Protein AF-A0A7W0JMZ6-F1 (afdb_monomer_lite)

pLDDT: mean 81.73, std 15.07, range [50.25, 97.06]

Structure (mmCIF, N/CA/C/O backbone):
data_AF-A0A7W0JMZ6-F1
#
_entry.id   AF-A0A7W0JMZ6-F1
#
loop_
_atom_site.group_PDB
_atom_site.id
_atom_site.type_symbol
_atom_site.label_atom_id
_atom_site.label_alt_id
_atom_site.label_comp_id
_atom_site.label_asym_id
_atom_site.label_entity_id
_atom_site.label_seq_id
_atom_site.pdbx_PDB_ins_code
_atom_site.Cartn_x
_atom_site.Cartn_y
_atom_site.Cartn_z
_atom_site.occupancy
_atom_site.B_iso_or_equiv
_atom_site.auth_seq_id
_atom_site.auth_comp_id
_atom_site.auth_asym_id
_atom_site.auth_atom_id
_atom_site.pdbx_PDB_model_num
ATOM 1 N N . MET A 1 1 ? 15.240 -2.016 2.018 1.00 63.78 1 MET A N 1
ATOM 2 C CA . MET A 1 1 ? 13.953 -2.081 2.731 1.00 63.78 1 MET A CA 1
ATOM 3 C C . MET A 1 1 ? 13.482 -0.652 2.830 1.00 63.78 1 MET A C 1
ATOM 5 O O . MET A 1 1 ? 14.006 0.107 3.642 1.00 63.78 1 MET A O 1
ATOM 9 N N . THR A 1 2 ? 12.662 -0.256 1.867 1.00 82.31 2 THR A N 1
ATOM 10 C CA . THR A 1 2 ? 12.134 1.102 1.752 1.00 82.31 2 THR A CA 1
ATOM 11 C C . THR A 1 2 ? 10.698 1.026 2.222 1.00 82.31 2 THR A C 1
ATOM 13 O O . THR A 1 2 ? 9.914 0.298 1.621 1.00 82.31 2 THR A O 1
ATOM 16 N N . VAL A 1 3 ? 10.367 1.759 3.284 1.00 90.69 3 VAL A N 1
ATOM 17 C CA . VAL A 1 3 ? 9.019 1.763 3.857 1.00 90.69 3 VAL A CA 1
ATOM 18 C C . VAL A 1 3 ? 8.344 3.100 3.577 1.00 90.69 3 VAL A C 1
ATOM 20 O O . VAL A 1 3 ? 8.955 4.153 3.763 1.00 90.69 3 VAL A O 1
ATOM 23 N N . THR A 1 4 ? 7.093 3.062 3.123 1.00 91.88 4 THR A N 1
ATOM 24 C CA . THR A 1 4 ? 6.287 4.252 2.815 1.00 91.88 4 THR A CA 1
ATOM 25 C C . THR A 1 4 ? 4.830 4.065 3.234 1.00 91.88 4 THR A C 1
ATOM 27 O O . THR A 1 4 ? 4.312 2.950 3.222 1.00 91.88 4 THR A O 1
ATOM 30 N N . LEU A 1 5 ? 4.158 5.156 3.608 1.00 94.94 5 LEU A N 1
ATOM 31 C CA . LEU A 1 5 ? 2.753 5.141 4.017 1.00 94.94 5 LEU A CA 1
ATOM 32 C C . LEU A 1 5 ? 1.852 5.282 2.784 1.00 94.94 5 LEU A C 1
ATOM 34 O O . LEU A 1 5 ? 1.966 6.268 2.060 1.00 94.94 5 LEU A O 1
ATOM 38 N N . GLN A 1 6 ? 0.963 4.315 2.542 1.00 92.50 6 GLN A N 1
ATOM 39 C CA . GLN A 1 6 ? 0.048 4.304 1.389 1.00 92.50 6 GLN A CA 1
ATOM 40 C C . GLN A 1 6 ? -1.338 3.779 1.764 1.00 92.50 6 GLN A C 1
ATOM 42 O O . GLN A 1 6 ? -1.504 3.030 2.728 1.00 92.50 6 GLN A O 1
ATOM 47 N N . TRP A 1 7 ? -2.357 4.133 0.978 1.00 94.12 7 TRP A N 1
ATOM 48 C CA . TRP A 1 7 ? -3.708 3.611 1.178 1.00 94.12 7 TRP A CA 1
ATOM 49 C C . TRP A 1 7 ? -3.820 2.148 0.734 1.00 94.12 7 TRP A C 1
ATOM 51 O O . TRP A 1 7 ? -3.670 1.817 -0.441 1.00 94.12 7 TRP A O 1
ATOM 61 N N . CYS A 1 8 ? -4.167 1.263 1.666 1.00 95.81 8 CYS A N 1
ATOM 62 C CA . CYS A 1 8 ? -4.460 -0.132 1.377 1.00 95.81 8 CYS A CA 1
ATOM 63 C C . CYS A 1 8 ? -5.966 -0.329 1.179 1.00 95.81 8 CYS A C 1
ATOM 65 O O . CYS A 1 8 ? -6.746 -0.223 2.128 1.00 95.81 8 CYS A O 1
ATOM 67 N N . VAL A 1 9 ? -6.377 -0.701 -0.035 1.00 93.50 9 VAL A N 1
ATOM 68 C CA . VAL A 1 9 ? -7.787 -0.991 -0.355 1.00 93.50 9 VAL A CA 1
ATOM 69 C C . VAL A 1 9 ? -8.342 -2.185 0.426 1.00 93.50 9 VAL A C 1
ATOM 71 O O . VAL A 1 9 ? -9.502 -2.162 0.818 1.00 93.50 9 VAL A O 1
ATOM 74 N N . ALA A 1 10 ? -7.511 -3.192 0.715 1.00 95.56 10 ALA A N 1
ATOM 75 C CA . ALA A 1 10 ? -7.919 -4.368 1.483 1.00 95.56 10 ALA A CA 1
ATOM 76 C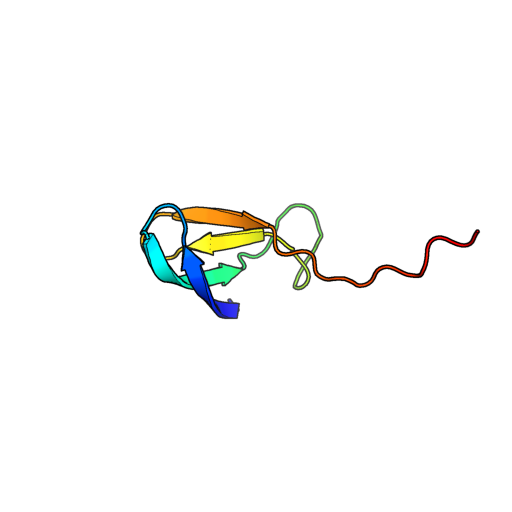 C . ALA A 1 10 ? -8.125 -4.052 2.976 1.00 95.56 10 ALA A C 1
ATOM 78 O O . ALA A 1 10 ? -9.007 -4.622 3.611 1.00 95.56 10 ALA A O 1
ATOM 79 N N . CYS A 1 11 ? -7.334 -3.133 3.542 1.00 96.38 11 CYS A N 1
ATOM 80 C CA . CYS A 1 11 ? -7.491 -2.694 4.933 1.00 96.38 11 CYS A CA 1
ATOM 81 C C . CYS A 1 11 ? -8.460 -1.516 5.101 1.00 96.38 11 CYS A C 1
ATOM 83 O O . CYS A 1 11 ? -8.865 -1.241 6.228 1.00 96.38 11 CYS A O 1
ATOM 85 N N . GLY A 1 12 ? -8.779 -0.796 4.021 1.00 96.25 12 GLY A N 1
ATOM 86 C CA . GLY A 1 12 ? -9.590 0.420 4.059 1.00 96.25 12 GLY A CA 1
ATOM 87 C C . GLY A 1 12 ? -8.918 1.581 4.799 1.00 96.25 12 GLY A C 1
ATOM 88 O O . GLY A 1 12 ? -9.590 2.292 5.542 1.00 96.25 12 GLY A O 1
ATOM 89 N N . GLY A 1 13 ? -7.598 1.746 4.661 1.00 96.38 13 GLY A N 1
ATOM 90 C CA . GLY A 1 13 ? -6.855 2.780 5.385 1.00 96.38 13 GLY A CA 1
ATOM 91 C C . GLY A 1 13 ? -5.387 2.898 4.988 1.00 96.38 13 GLY A C 1
ATOM 92 O O . GLY A 1 13 ? -4.845 2.020 4.316 1.00 96.38 13 GLY A O 1
ATOM 93 N N . GLU A 1 14 ? -4.734 3.960 5.456 1.00 96.75 14 GLU A N 1
ATOM 94 C CA . GLU A 1 14 ? -3.287 4.161 5.318 1.00 96.75 14 GLU A CA 1
ATOM 95 C C . GLU A 1 14 ? -2.511 3.111 6.121 1.00 96.75 14 GLU A C 1
ATOM 97 O O . GLU A 1 14 ? -2.800 2.869 7.296 1.00 96.75 14 GLU A O 1
ATOM 102 N N . ARG A 1 15 ? -1.548 2.449 5.486 1.00 97.06 15 ARG A N 1
ATOM 103 C CA . ARG A 1 15 ? -0.690 1.419 6.079 1.00 97.06 15 ARG A CA 1
ATOM 104 C C . ARG A 1 15 ? 0.733 1.586 5.579 1.00 97.06 15 ARG A C 1
ATOM 106 O O . ARG A 1 15 ? 0.950 2.156 4.514 1.00 97.06 15 ARG A O 1
ATOM 113 N N . ASP A 1 16 ? 1.681 1.065 6.343 1.00 96.31 16 ASP A N 1
ATOM 114 C CA . ASP A 1 16 ? 3.063 0.950 5.903 1.00 96.31 16 ASP A CA 1
ATOM 115 C C . ASP A 1 16 ? 3.187 -0.128 4.826 1.00 96.31 16 ASP A C 1
ATOM 117 O O . ASP A 1 16 ? 2.676 -1.246 4.969 1.00 96.31 16 ASP A O 1
ATOM 121 N N . PHE A 1 17 ? 3.879 0.222 3.751 1.00 94.88 17 PHE A N 1
ATOM 122 C CA . PHE A 1 17 ? 4.235 -0.672 2.666 1.00 94.88 17 PHE A CA 1
ATOM 123 C C . PHE A 1 17 ? 5.748 -0.783 2.572 1.00 94.88 17 PHE A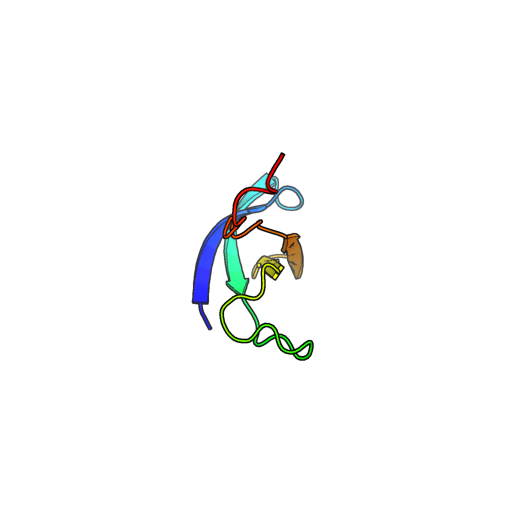 C 1
ATOM 125 O O . PHE A 1 17 ? 6.432 0.235 2.636 1.00 94.88 17 PHE A O 1
ATOM 132 N N . ASP A 1 18 ? 6.252 -2.000 2.381 1.00 92.69 18 ASP A N 1
ATOM 133 C CA . ASP A 1 18 ? 7.656 -2.247 2.042 1.00 92.69 18 ASP A CA 1
ATOM 134 C C . ASP A 1 18 ? 7.783 -2.689 0.583 1.00 92.69 18 ASP A C 1
ATOM 136 O O . ASP A 1 18 ? 6.921 -3.390 0.043 1.00 92.69 18 ASP A O 1
ATOM 140 N N . GLN A 1 19 ? 8.875 -2.260 -0.036 1.00 89.44 19 GLN A N 1
ATOM 141 C CA . GLN A 1 19 ? 9.305 -2.692 -1.357 1.00 89.44 19 GLN A CA 1
ATOM 142 C C . GLN A 1 19 ? 10.401 -3.760 -1.185 1.00 89.44 19 GLN A C 1
ATOM 144 O O . GLN A 1 19 ? 11.553 -3.418 -0.873 1.00 89.44 19 GLN A O 1
ATOM 149 N N . PRO A 1 20 ? 10.075 -5.056 -1.342 1.00 75.69 20 PRO A N 1
ATOM 150 C CA . PRO A 1 20 ? 11.053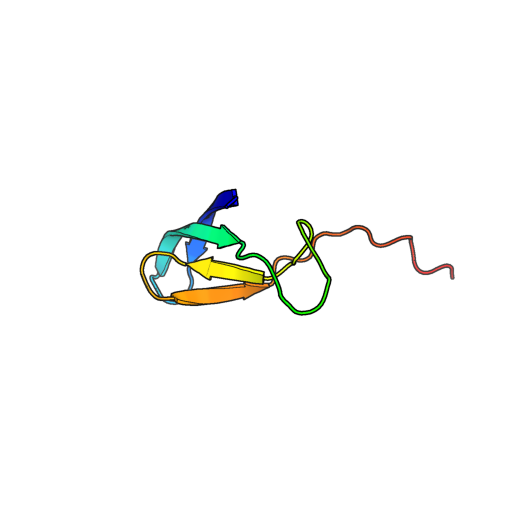 -6.120 -1.201 1.00 75.69 20 PRO A CA 1
ATOM 151 C C . PRO A 1 20 ? 12.065 -6.085 -2.349 1.00 75.69 20 PRO A C 1
ATOM 153 O O . PRO A 1 20 ? 11.789 -5.602 -3.447 1.00 75.69 20 PRO A O 1
ATOM 156 N N . LEU A 1 21 ? 13.247 -6.653 -2.098 1.00 74.19 21 LEU A N 1
ATOM 157 C CA . LEU A 1 21 ? 14.230 -6.924 -3.146 1.00 74.19 21 LEU A CA 1
ATOM 158 C C . LEU A 1 21 ? 13.613 -7.895 -4.157 1.00 74.19 21 LEU A C 1
ATOM 160 O O . LEU A 1 21 ? 13.473 -9.087 -3.885 1.00 74.19 21 LEU A O 1
ATOM 164 N N . CYS A 1 22 ? 13.224 -7.361 -5.308 1.00 75.88 22 CYS A N 1
ATOM 165 C CA . CYS A 1 22 ? 12.613 -8.127 -6.380 1.00 75.88 22 CYS A CA 1
ATOM 166 C C . CYS A 1 22 ? 13.658 -9.023 -7.063 1.00 75.88 22 CYS A C 1
ATOM 168 O O . CYS A 1 22 ? 14.726 -8.554 -7.467 1.00 75.88 22 CYS A O 1
ATOM 170 N N . GLY A 1 23 ? 13.346 -10.317 -7.186 1.00 71.38 23 GLY A N 1
ATOM 171 C CA . GLY A 1 23 ? 14.193 -11.309 -7.857 1.00 71.38 23 GLY A CA 1
ATOM 172 C C . GLY A 1 23 ? 14.153 -11.223 -9.386 1.00 71.38 23 GLY A C 1
ATOM 173 O O . GLY A 1 23 ? 15.026 -11.782 -10.044 1.00 71.38 23 GLY A O 1
ATOM 174 N N . ASP A 1 24 ? 13.190 -10.489 -9.947 1.00 71.69 24 ASP A N 1
ATOM 175 C CA . ASP A 1 24 ? 12.992 -10.312 -11.390 1.00 71.69 24 ASP A CA 1
ATOM 176 C C . ASP A 1 24 ? 13.963 -9.300 -12.025 1.00 71.69 24 ASP A C 1
ATOM 178 O O . ASP A 1 24 ? 13.909 -9.046 -13.225 1.00 71.69 24 ASP A O 1
ATOM 182 N N . GLY A 1 25 ? 14.891 -8.740 -11.239 1.00 68.56 25 GLY A N 1
ATOM 183 C CA . GLY A 1 25 ? 15.973 -7.886 -11.741 1.00 68.56 25 GLY A CA 1
ATOM 184 C C . GLY A 1 25 ? 15.678 -6.384 -11.739 1.00 68.56 25 GLY A C 1
ATOM 185 O O . GLY A 1 25 ? 16.519 -5.614 -12.192 1.00 68.56 25 GLY A O 1
ATOM 186 N N . HIS A 1 26 ? 14.546 -5.947 -11.178 1.00 75.44 26 HIS A N 1
ATOM 187 C CA . HIS A 1 26 ? 14.187 -4.522 -11.064 1.00 75.44 26 HIS A CA 1
ATOM 188 C C . HIS A 1 26 ? 14.935 -3.767 -9.950 1.00 75.44 26 HIS A C 1
ATOM 190 O O . HIS A 1 26 ? 14.829 -2.547 -9.840 1.00 75.44 26 HIS A O 1
ATOM 196 N N . GLY A 1 27 ? 15.694 -4.472 -9.104 1.00 74.00 27 GLY A N 1
ATOM 197 C CA . GLY A 1 27 ? 16.489 -3.857 -8.041 1.00 74.00 27 GLY A CA 1
ATOM 198 C C . GLY A 1 27 ? 15.654 -2.948 -7.130 1.00 74.00 27 GLY A C 1
ATOM 199 O O . GLY A 1 27 ? 14.614 -3.358 -6.617 1.00 74.00 27 GLY A O 1
ATOM 200 N N . SER A 1 28 ? 16.126 -1.716 -6.930 1.00 72.69 28 SER A N 1
ATOM 201 C CA . SER A 1 28 ? 15.485 -0.693 -6.087 1.00 72.69 28 SER A CA 1
ATOM 202 C C . SER A 1 28 ? 14.294 0.011 -6.754 1.00 72.69 28 SER A C 1
ATOM 204 O O . SER A 1 28 ? 13.617 0.806 -6.110 1.00 72.69 28 SER A O 1
ATOM 206 N N . GLU A 1 29 ? 14.053 -0.246 -8.039 1.00 74.94 29 GLU A N 1
ATOM 207 C CA . GLU A 1 29 ? 13.003 0.396 -8.841 1.00 74.94 29 GLU A CA 1
ATOM 208 C C . GLU A 1 29 ? 11.795 -0.527 -9.041 1.00 74.94 29 GLU A C 1
ATOM 210 O O . GLU A 1 29 ? 10.942 -0.278 -9.890 1.00 74.94 29 GLU A O 1
ATOM 215 N N . CYS A 1 30 ? 11.704 -1.607 -8.258 1.00 84.75 30 CYS A N 1
ATOM 216 C CA . CYS A 1 30 ? 10.589 -2.536 -8.352 1.00 84.75 30 CYS A CA 1
ATOM 217 C C . CYS A 1 30 ? 9.255 -1.815 -8.086 1.00 84.75 30 CYS A C 1
ATOM 219 O O . CYS A 1 30 ? 9.050 -1.293 -6.995 1.00 84.75 30 CYS A O 1
ATOM 221 N N . PRO A 1 31 ? 8.292 -1.804 -9.013 1.00 84.38 31 PRO A N 1
ATOM 222 C CA . PRO A 1 31 ? 7.043 -1.080 -8.801 1.00 84.38 31 PRO A CA 1
ATOM 223 C C . PRO A 1 31 ? 6.119 -1.773 -7.786 1.00 84.38 31 PRO A C 1
ATOM 225 O O . PRO A 1 31 ? 5.046 -1.257 -7.488 1.00 84.38 31 PRO A O 1
ATOM 228 N N . GLU A 1 32 ? 6.504 -2.937 -7.260 1.00 89.00 32 GLU A N 1
ATOM 229 C CA . GLU A 1 32 ? 5.704 -3.758 -6.355 1.00 89.00 32 GLU A CA 1
ATOM 230 C C . GLU A 1 32 ? 5.932 -3.392 -4.886 1.00 89.00 32 GLU A C 1
ATOM 232 O O . GLU A 1 32 ? 7.053 -3.412 -4.375 1.00 89.00 32 GLU A O 1
ATOM 237 N N . TRP A 1 33 ? 4.833 -3.122 -4.186 1.00 91.50 33 TRP A N 1
ATOM 238 C CA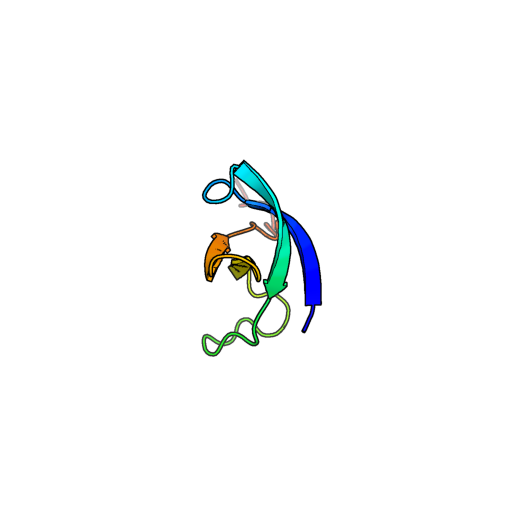 . TRP A 1 33 ? 4.814 -2.740 -2.779 1.00 91.50 33 TRP A CA 1
ATOM 239 C C . TRP A 1 33 ? 3.852 -3.625 -2.003 1.00 91.50 33 TRP A C 1
ATOM 241 O O . TRP A 1 33 ? 2.724 -3.851 -2.439 1.00 91.50 33 TRP A O 1
ATOM 251 N N . PHE A 1 34 ? 4.251 -4.062 -0.811 1.00 93.38 34 PHE A N 1
ATOM 252 C CA . PHE A 1 34 ? 3.463 -4.965 0.025 1.00 93.38 34 PHE A CA 1
ATOM 253 C C . PHE A 1 34 ? 3.041 -4.290 1.321 1.00 93.38 34 PHE A C 1
ATOM 255 O O . PHE A 1 34 ? 3.879 -3.800 2.074 1.00 93.38 34 PHE A O 1
ATOM 262 N N . CYS A 1 35 ? 1.739 -4.314 1.609 1.00 95.88 35 CYS A N 1
ATOM 263 C CA . CYS A 1 35 ? 1.207 -3.840 2.881 1.00 95.88 35 CYS A CA 1
ATOM 264 C C . CYS A 1 35 ? 1.752 -4.706 4.020 1.00 95.88 35 CYS A C 1
ATOM 266 O O . CYS A 1 35 ? 1.452 -5.900 4.084 1.00 95.88 35 CYS A O 1
ATOM 268 N N . LEU A 1 36 ? 2.471 -4.109 4.967 1.00 95.25 36 LEU A N 1
ATOM 269 C CA . LEU A 1 36 ? 3.052 -4.834 6.099 1.00 95.25 36 LEU A CA 1
ATOM 270 C C . LEU A 1 36 ? 1.995 -5.356 7.087 1.00 95.25 36 LEU A C 1
ATOM 272 O O . LEU A 1 36 ? 2.283 -6.244 7.885 1.00 95.25 36 LEU A 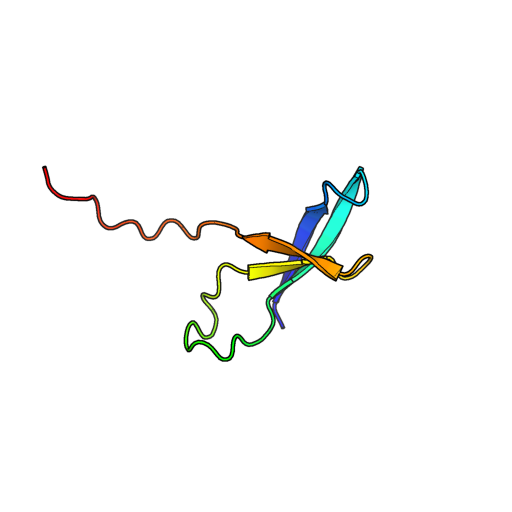O 1
ATOM 276 N N . ALA A 1 37 ? 0.765 -4.836 7.031 1.00 95.88 37 ALA A N 1
ATOM 277 C CA . ALA A 1 37 ? -0.322 -5.259 7.913 1.00 95.88 37 ALA A CA 1
ATOM 278 C C . ALA A 1 37 ? -1.098 -6.482 7.396 1.00 95.88 37 ALA A C 1
ATOM 280 O O . ALA A 1 37 ? -1.541 -7.302 8.197 1.00 95.88 37 ALA A O 1
ATOM 281 N N . CYS A 1 38 ? -1.313 -6.594 6.081 1.00 96.50 38 CYS A N 1
ATOM 282 C CA . CYS A 1 38 ? -2.175 -7.636 5.504 1.00 96.50 38 CYS A CA 1
ATOM 283 C C . CYS A 1 38 ? -1.543 -8.437 4.359 1.00 96.50 38 CYS A C 1
ATOM 285 O O . CYS A 1 38 ? -2.134 -9.420 3.924 1.00 96.50 38 CYS A O 1
ATOM 287 N N . GLY A 1 39 ? -0.380 -8.024 3.851 1.00 93.00 39 GLY A N 1
ATOM 288 C CA . GLY A 1 39 ? 0.307 -8.671 2.732 1.00 93.00 39 GLY A CA 1
ATOM 289 C C . GLY A 1 39 ? -0.255 -8.340 1.347 1.00 93.00 39 GLY A C 1
ATOM 290 O O . GLY A 1 39 ? 0.237 -8.874 0.358 1.00 93.00 39 GLY A O 1
ATOM 291 N N . ASN A 1 40 ? -1.264 -7.467 1.239 1.00 94.31 40 ASN A N 1
ATOM 292 C CA . ASN A 1 40 ? -1.795 -7.062 -0.062 1.00 94.31 40 ASN A CA 1
ATOM 293 C C . ASN A 1 40 ? -0.735 -6.294 -0.863 1.00 94.31 40 ASN A C 1
ATOM 295 O O . ASN A 1 40 ? -0.229 -5.273 -0.388 1.00 94.31 40 ASN A O 1
ATOM 299 N N . ALA A 1 41 ? -0.465 -6.753 -2.083 1.00 91.00 41 ALA A N 1
ATOM 300 C CA . ALA A 1 41 ? 0.447 -6.099 -3.008 1.00 91.00 41 ALA A CA 1
ATOM 301 C C . ALA A 1 41 ? -0.267 -5.014 -3.827 1.00 91.00 41 ALA A C 1
ATOM 303 O O . ALA A 1 41 ? -1.431 -5.167 -4.208 1.00 91.00 41 ALA A O 1
ATOM 304 N N . VAL A 1 42 ? 0.434 -3.923 -4.109 1.00 88.62 42 VAL A N 1
ATOM 305 C CA . VAL A 1 42 ? 0.032 -2.898 -5.076 1.00 88.62 42 VAL A CA 1
ATOM 306 C C . VAL A 1 42 ? 1.204 -2.605 -6.004 1.00 88.62 42 VAL A C 1
ATOM 308 O O . VAL A 1 42 ? 2.359 -2.673 -5.588 1.00 88.62 42 VAL A O 1
ATOM 311 N N . VAL A 1 43 ? 0.902 -2.280 -7.259 1.00 87.31 43 VAL A N 1
ATOM 312 C CA . VAL A 1 43 ? 1.901 -1.861 -8.246 1.00 87.31 43 VAL A CA 1
ATOM 313 C C . VAL A 1 43 ? 1.768 -0.357 -8.414 1.00 87.31 43 VAL A C 1
ATOM 315 O O . VAL A 1 43 ? 0.741 0.130 -8.886 1.00 87.31 43 VAL A O 1
ATOM 318 N N . LEU A 1 44 ? 2.784 0.382 -7.984 1.00 82.62 44 LEU A N 1
ATOM 319 C CA . LEU A 1 44 ? 2.871 1.821 -8.180 1.00 82.62 44 LEU A CA 1
ATOM 320 C C . LEU A 1 44 ? 3.726 2.062 -9.419 1.00 82.62 44 LEU A C 1
ATOM 322 O O . LEU A 1 44 ? 4.902 1.706 -9.443 1.00 82.62 44 LEU A O 1
ATOM 326 N N . ALA A 1 45 ? 3.132 2.647 -10.459 1.00 71.50 45 ALA A N 1
ATOM 327 C CA . ALA A 1 45 ? 3.885 3.053 -11.635 1.00 71.50 45 ALA A CA 1
ATOM 328 C C . ALA A 1 45 ? 4.920 4.110 -11.221 1.00 71.50 45 ALA A C 1
ATOM 330 O O . ALA A 1 45 ? 4.566 5.226 -10.840 1.00 71.50 45 ALA A O 1
ATOM 331 N N . CYS A 1 46 ? 6.202 3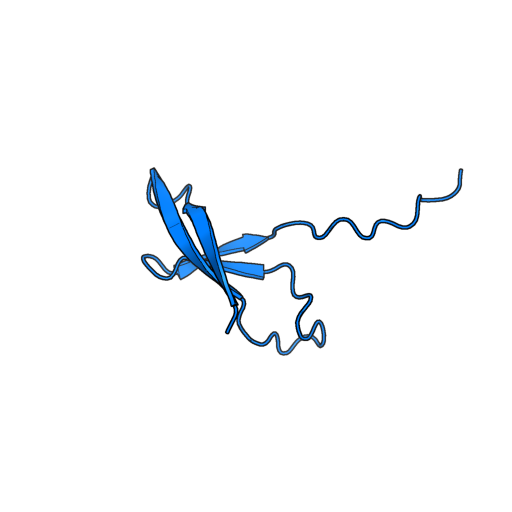.757 -11.286 1.00 62.03 46 CYS A N 1
ATOM 332 C CA . CYS A 1 46 ? 7.274 4.736 -11.298 1.00 62.03 46 CYS A CA 1
ATOM 333 C C . CYS A 1 46 ? 7.296 5.285 -12.728 1.00 62.03 46 CYS A C 1
ATOM 335 O O . CYS A 1 46 ? 7.847 4.632 -13.610 1.00 62.03 46 CYS A O 1
ATOM 337 N N . SER A 1 47 ? 6.589 6.387 -13.010 1.00 52.34 47 SER A N 1
ATOM 338 C CA . SER A 1 47 ? 6.637 7.023 -14.336 1.00 52.34 47 SER A CA 1
ATOM 339 C C . SER A 1 47 ? 8.050 7.562 -14.591 1.00 52.34 47 SER A C 1
ATOM 341 O O . SER A 1 47 ? 8.314 8.742 -14.395 1.00 52.34 47 SER A O 1
ATOM 343 N N . ASP A 1 48 ? 8.946 6.690 -15.047 1.00 51.78 48 ASP A N 1
ATOM 344 C CA . ASP A 1 48 ? 9.995 7.025 -16.009 1.00 51.78 48 ASP A CA 1
ATOM 345 C C . ASP A 1 48 ? 9.510 6.566 -17.391 1.00 51.78 48 ASP A C 1
ATOM 347 O O . ASP A 1 48 ? 10.082 5.714 -18.066 1.00 51.78 48 ASP A O 1
ATOM 351 N N . GLU A 1 49 ? 8.343 7.060 -17.801 1.00 54.53 49 GLU A N 1
ATOM 352 C CA . GLU A 1 49 ? 7.983 6.991 -19.208 1.00 54.53 49 GLU A CA 1
ATOM 353 C C . GLU A 1 49 ? 8.814 8.045 -19.948 1.00 54.53 49 GLU A C 1
ATOM 355 O O . GLU A 1 49 ? 8.504 9.237 -19.951 1.00 54.53 49 GLU A O 1
ATOM 360 N N . VAL A 1 50 ? 9.891 7.600 -20.605 1.00 60.75 50 VAL A N 1
ATOM 361 C CA . VAL A 1 50 ? 10.365 8.270 -21.822 1.00 60.75 50 VAL A CA 1
ATOM 362 C C . VAL A 1 50 ? 9.132 8.432 -22.718 1.00 60.75 50 VAL A C 1
ATOM 364 O O . VAL A 1 50 ? 8.460 7.427 -22.970 1.00 60.75 50 VAL A O 1
ATOM 367 N N . PRO A 1 51 ? 8.791 9.650 -23.186 1.00 50.25 51 PRO A N 1
ATOM 368 C CA . PRO A 1 51 ? 7.589 9.845 -23.981 1.00 50.25 51 PRO A CA 1
ATOM 369 C C . PRO A 1 51 ? 7.647 8.906 -25.183 1.00 50.25 51 PRO A C 1
ATOM 371 O O . PRO A 1 51 ? 8.611 8.937 -25.952 1.00 50.25 51 PRO A O 1
ATOM 374 N N . ALA A 1 52 ? 6.626 8.059 -25.324 1.00 59.78 52 ALA A N 1
ATOM 375 C CA . ALA A 1 52 ? 6.423 7.264 -26.522 1.00 59.78 52 ALA A CA 1
ATOM 376 C C . ALA A 1 52 ? 6.333 8.242 -27.700 1.00 59.78 52 ALA A C 1
ATOM 378 O O . ALA A 1 52 ? 5.340 8.953 -27.856 1.00 59.78 52 ALA A O 1
ATOM 379 N N . ALA A 1 53 ? 7.432 8.348 -28.449 1.00 51.06 53 ALA A N 1
ATOM 380 C CA . ALA A 1 53 ? 7.551 9.234 -29.591 1.00 51.06 53 ALA A CA 1
ATOM 381 C C . ALA A 1 53 ? 6.413 8.936 -30.577 1.00 51.06 53 ALA A C 1
ATOM 383 O O . ALA A 1 53 ? 6.232 7.785 -30.985 1.00 51.06 53 ALA A O 1
ATOM 384 N N . ALA A 1 54 ? 5.647 9.979 -30.896 1.00 50.44 54 ALA A N 1
ATOM 385 C CA . ALA A 1 54 ? 4.629 9.991 -31.940 1.00 50.44 54 ALA A CA 1
ATOM 386 C C . ALA A 1 54 ? 5.253 10.276 -33.311 1.00 50.44 54 ALA A C 1
ATOM 388 O O . ALA A 1 54 ? 6.237 11.054 -33.357 1.00 50.44 54 ALA A O 1
#

Foldseek 3Di:
DDWDWDQDPVVRGTAIWDDDQDPVPCGPNQQWIAGPVPRDIDGHDPPPPPDPDD

Sequence (54 aa):
MTVTLQWCVACGGERDFDQPLCGDGHGSECPEWFCLACGNAVVLACSDEVPAAA

Radius of gyration: 12.95 Å; chains: 1; bounding box: 26×21×40 Å

Secondary structure (DSSP, 8-state):
-EEEEEEETTTTEEEEEEE--BTTTTBTT--EEEETTT--EEE-----------